Protein AF-A0A0S8GTA5-F1 (afdb_monomer_lite)

Secondary structure (DSSP, 8-state):
----EEEEEEE-SS-TT-EEEEEEE--TT-SS----GGGGGGG-SPPP-----------

Sequence (59 aa):
MGRIITNVRITNLLDRESVLTCDALVDTSAAFMVLPQAWKDRLGKIISVREIDCEIATQ

Foldseek 3Di:
DDWDWDWDWDAQPVHRVLIDIDIDTDDPPDPDDDDDPVCCVSNPDDDDPDDDDDDDDDD

pLDDT: mean 89.38, std 8.29, range [52.47, 98.06]

Radius of gyration: 13.5 Å; chains: 1; bounding box: 25×29×37 Å

Structure (mmCIF, N/CA/C/O backbone):
data_AF-A0A0S8GTA5-F1
#
_entry.id   AF-A0A0S8GTA5-F1
#
loop_
_atom_site.group_PDB
_atom_site.id
_atom_site.type_symbol
_atom_site.label_atom_id
_atom_site.label_alt_id
_atom_site.label_comp_id
_atom_site.label_asym_id
_atom_site.label_entity_id
_atom_site.label_seq_id
_atom_site.pdbx_PDB_ins_code
_atom_site.Cartn_x
_atom_site.Cartn_y
_atom_site.Cartn_z
_atom_site.occupancy
_atom_site.B_iso_or_equiv
_atom_site.auth_seq_id
_atom_site.auth_comp_id
_atom_site.auth_asym_id
_atom_site.auth_atom_id
_atom_site.pdbx_PDB_model_num
ATOM 1 N N . MET A 1 1 ? 8.848 -13.198 -18.599 1.00 56.31 1 MET A N 1
ATOM 2 C CA . MET A 1 1 ? 9.550 -12.459 -17.526 1.00 56.31 1 MET A CA 1
ATOM 3 C C . MET A 1 1 ? 8.894 -12.799 -16.198 1.00 56.31 1 MET A C 1
ATOM 5 O O . MET A 1 1 ? 7.669 -12.826 -16.151 1.00 56.31 1 MET A O 1
ATOM 9 N N . GLY A 1 2 ? 9.675 -13.126 -15.166 1.00 83.69 2 GLY A N 1
ATOM 10 C CA . GLY A 1 2 ? 9.141 -13.447 -13.838 1.00 83.69 2 GLY A CA 1
ATOM 11 C C . GLY A 1 2 ? 8.615 -12.199 -13.129 1.00 83.69 2 GLY A C 1
ATOM 12 O O . GLY A 1 2 ? 9.161 -11.115 -13.311 1.00 83.69 2 GLY A O 1
ATOM 13 N N . ARG A 1 3 ? 7.548 -12.349 -12.341 1.00 90.88 3 ARG A N 1
ATOM 14 C CA . ARG A 1 3 ? 7.052 -11.317 -11.423 1.00 90.88 3 ARG A CA 1
ATOM 15 C C . ARG A 1 3 ? 7.320 -11.799 -10.006 1.00 90.88 3 ARG A C 1
ATOM 17 O O . ARG A 1 3 ? 7.008 -12.948 -9.700 1.00 90.88 3 ARG A O 1
ATOM 24 N N . ILE A 1 4 ? 7.887 -10.943 -9.165 1.00 95.69 4 ILE A N 1
ATOM 25 C CA . ILE A 1 4 ? 8.023 -11.232 -7.738 1.00 95.69 4 ILE A CA 1
ATOM 26 C C . ILE A 1 4 ? 6.771 -10.691 -7.061 1.00 95.69 4 ILE A C 1
ATOM 28 O O . ILE A 1 4 ? 6.513 -9.490 -7.090 1.00 95.69 4 ILE A O 1
ATOM 32 N N . ILE A 1 5 ? 5.984 -11.592 -6.489 1.00 96.88 5 ILE A N 1
ATOM 33 C CA . ILE A 1 5 ? 4.763 -11.268 -5.759 1.00 96.88 5 ILE A CA 1
ATOM 34 C C . ILE A 1 5 ? 4.970 -11.710 -4.316 1.00 96.88 5 ILE A C 1
ATOM 36 O O . ILE A 1 5 ? 5.485 -12.801 -4.073 1.00 96.88 5 ILE A O 1
ATOM 40 N N . THR A 1 6 ? 4.589 -10.863 -3.368 1.00 97.38 6 THR A N 1
ATOM 41 C CA . THR A 1 6 ? 4.678 -11.164 -1.939 1.00 97.38 6 THR A CA 1
ATOM 42 C C . THR A 1 6 ? 3.369 -10.837 -1.240 1.00 97.38 6 THR A C 1
ATOM 44 O O . THR A 1 6 ? 2.702 -9.858 -1.581 1.00 97.38 6 THR A O 1
ATOM 47 N N . ASN A 1 7 ? 2.997 -11.657 -0.261 1.00 98.06 7 ASN A N 1
ATOM 48 C CA . ASN A 1 7 ? 1.837 -11.385 0.570 1.00 98.06 7 ASN A CA 1
ATOM 49 C C . ASN A 1 7 ? 2.199 -10.315 1.604 1.00 98.06 7 ASN A C 1
ATOM 51 O O . ASN A 1 7 ? 3.162 -10.467 2.359 1.00 98.06 7 ASN A O 1
ATOM 55 N N . VAL A 1 8 ? 1.436 -9.225 1.633 1.00 97.25 8 VAL A N 1
ATOM 56 C CA . VAL A 1 8 ? 1.645 -8.113 2.562 1.00 97.25 8 VAL A CA 1
ATOM 57 C C . VAL A 1 8 ? 0.421 -7.902 3.437 1.00 97.25 8 VAL A C 1
ATOM 59 O O . VAL A 1 8 ? -0.719 -8.082 3.006 1.00 97.25 8 VAL A O 1
ATOM 62 N N . ARG A 1 9 ? 0.671 -7.469 4.673 1.00 96.69 9 ARG A N 1
ATOM 63 C CA . ARG A 1 9 ? -0.349 -6.996 5.607 1.00 96.69 9 ARG A CA 1
ATOM 64 C C . ARG A 1 9 ? -0.131 -5.507 5.847 1.00 96.69 9 ARG A C 1
ATOM 66 O O . ARG A 1 9 ? 0.917 -5.110 6.347 1.00 96.69 9 ARG A O 1
ATOM 73 N N . ILE A 1 10 ? -1.124 -4.704 5.491 1.00 95.19 10 ILE A N 1
ATOM 74 C CA . ILE A 1 10 ? -1.135 -3.248 5.621 1.00 95.19 10 ILE A CA 1
ATOM 75 C C . ILE A 1 10 ? -2.125 -2.892 6.728 1.00 95.19 10 ILE A C 1
ATOM 77 O O . ILE A 1 10 ? -3.265 -3.353 6.713 1.00 95.19 10 ILE A O 1
ATOM 81 N N . THR A 1 11 ? -1.694 -2.067 7.678 1.00 94.44 11 THR A N 1
ATOM 82 C CA . THR A 1 11 ? -2.525 -1.623 8.802 1.00 94.44 11 THR A CA 1
ATOM 83 C C . THR A 1 11 ? -2.493 -0.106 8.887 1.00 94.44 11 THR A C 1
ATOM 85 O O . THR A 1 11 ? -1.426 0.498 8.760 1.00 94.44 11 THR A O 1
ATOM 88 N N . ASN A 1 12 ? -3.645 0.516 9.131 1.00 91.88 12 ASN A N 1
ATOM 89 C CA . ASN A 1 12 ? -3.694 1.946 9.402 1.00 91.88 12 ASN A CA 1
ATOM 90 C C . ASN A 1 12 ? -3.102 2.239 10.795 1.00 91.88 12 ASN A C 1
ATOM 92 O O . ASN A 1 12 ? -3.476 1.637 11.800 1.00 91.88 12 ASN A O 1
ATOM 96 N N . LEU A 1 13 ? -2.156 3.179 10.860 1.00 89.25 13 LEU A N 1
ATOM 97 C CA . LEU A 1 13 ? -1.484 3.556 12.105 1.00 89.25 13 LEU A CA 1
ATOM 98 C C . LEU A 1 13 ? -2.453 4.134 13.151 1.00 89.25 13 LEU A C 1
ATOM 100 O 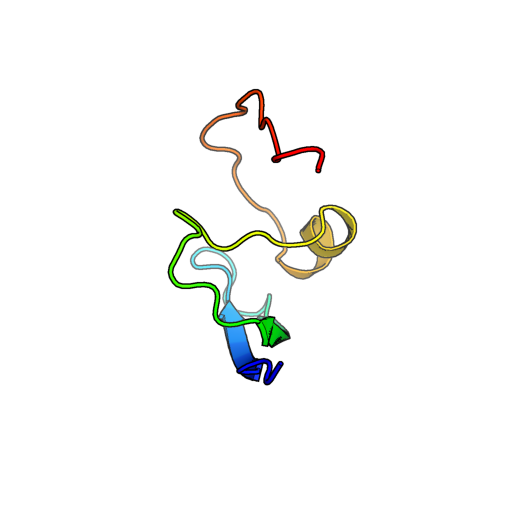O . LEU A 1 13 ? -2.249 3.923 14.347 1.00 89.25 13 LEU A O 1
ATOM 104 N N . LEU A 1 14 ? -3.479 4.861 12.699 1.00 89.94 14 LEU A N 1
ATOM 105 C CA . LEU A 1 14 ? -4.463 5.547 13.544 1.00 89.94 14 LEU A CA 1
ATOM 106 C C . LEU A 1 14 ? -5.716 4.700 13.814 1.00 89.94 14 LEU A C 1
ATOM 108 O O . LEU A 1 14 ? -6.492 5.039 14.702 1.00 89.94 14 LEU A O 1
ATOM 112 N N . ASP A 1 15 ? -5.897 3.607 13.074 1.00 90.50 15 ASP A N 1
ATOM 113 C CA . ASP A 1 15 ? -7.000 2.659 13.228 1.00 90.50 15 ASP A CA 1
ATOM 114 C C . ASP A 1 15 ? -6.495 1.231 12.978 1.00 90.50 15 ASP A C 1
ATOM 116 O O . ASP A 1 15 ? -6.473 0.737 11.851 1.00 90.50 15 ASP A O 1
ATOM 120 N N . ARG A 1 16 ? -6.035 0.566 14.041 1.00 88.94 16 ARG A N 1
ATOM 121 C CA . ARG A 1 16 ? -5.357 -0.735 13.930 1.00 88.94 16 ARG A CA 1
ATOM 122 C C . ARG A 1 16 ? -6.278 -1.902 13.577 1.00 88.94 16 ARG A C 1
ATOM 124 O O . ARG A 1 16 ? -5.764 -2.953 13.196 1.00 88.94 16 ARG A O 1
ATOM 131 N N . GLU A 1 17 ? -7.592 -1.715 13.679 1.00 91.12 17 GLU A N 1
ATOM 132 C CA . GLU A 1 17 ? -8.586 -2.710 13.263 1.00 91.12 17 GLU A CA 1
ATOM 133 C C . GLU A 1 17 ? -8.763 -2.716 11.737 1.00 91.12 17 GLU A C 1
ATOM 135 O O . GLU A 1 17 ? -9.086 -3.746 11.143 1.00 91.12 17 GLU A O 1
ATOM 140 N N . SER A 1 18 ? -8.461 -1.590 11.079 1.00 92.38 18 SER A N 1
ATOM 141 C CA . SER A 1 18 ? -8.411 -1.488 9.622 1.00 92.38 18 SER A CA 1
ATOM 142 C C . SER A 1 18 ? -7.161 -2.183 9.073 1.00 92.38 18 SER A C 1
ATOM 144 O O . SER A 1 18 ? -6.070 -1.607 8.982 1.00 92.38 18 SER A O 1
ATOM 146 N N . VAL A 1 19 ? -7.336 -3.454 8.706 1.00 94.06 19 VAL A N 1
ATOM 147 C CA . VAL A 1 19 ? -6.290 -4.340 8.186 1.00 94.06 19 VAL A CA 1
ATOM 148 C C . VAL A 1 19 ? -6.630 -4.780 6.765 1.00 94.06 19 VAL A C 1
ATOM 150 O O . VAL A 1 19 ? -7.703 -5.321 6.499 1.00 94.06 19 VAL A O 1
ATOM 153 N N . LEU A 1 20 ? -5.669 -4.624 5.856 1.00 94.50 20 LEU A N 1
ATOM 154 C CA . LEU A 1 20 ? -5.750 -5.100 4.483 1.00 94.50 20 LEU A CA 1
ATOM 155 C C . LEU A 1 20 ? -4.616 -6.086 4.201 1.00 94.50 20 LEU A C 1
ATOM 157 O O . LEU A 1 20 ? -3.440 -5.750 4.323 1.00 94.50 20 LEU A O 1
ATOM 161 N N . THR A 1 21 ? -4.977 -7.299 3.792 1.00 96.44 21 THR A N 1
ATOM 162 C CA . THR A 1 21 ? -4.031 -8.298 3.289 1.00 96.44 21 THR A CA 1
ATOM 163 C C . THR A 1 21 ? -4.212 -8.444 1.787 1.00 96.44 21 THR A C 1
ATOM 165 O O . THR A 1 21 ? -5.341 -8.579 1.306 1.00 96.44 21 THR A O 1
ATOM 168 N N . CYS A 1 22 ? -3.111 -8.403 1.044 1.00 96.50 22 CYS A N 1
ATOM 169 C CA . CYS A 1 22 ? -3.118 -8.597 -0.400 1.00 96.50 22 CYS A CA 1
ATOM 170 C C . CYS A 1 22 ? -1.772 -9.112 -0.903 1.00 96.50 22 CYS A C 1
ATOM 172 O O . CYS A 1 22 ? -0.742 -8.964 -0.247 1.00 96.50 22 CYS A O 1
ATOM 174 N N . ASP A 1 23 ? -1.791 -9.654 -2.112 1.00 97.31 23 ASP A N 1
ATOM 175 C CA . ASP A 1 23 ? -0.578 -9.948 -2.858 1.00 97.31 23 ASP A CA 1
ATOM 176 C C . ASP A 1 23 ? -0.117 -8.680 -3.583 1.00 97.31 23 ASP A C 1
ATOM 178 O O . ASP A 1 23 ? -0.873 -8.073 -4.345 1.00 97.31 23 ASP A O 1
ATOM 182 N N . ALA A 1 24 ? 1.118 -8.261 -3.317 1.00 96.69 24 ALA A N 1
ATOM 183 C CA . ALA A 1 24 ? 1.726 -7.068 -3.886 1.00 96.69 24 ALA A CA 1
ATOM 184 C C . ALA A 1 24 ? 2.868 -7.438 -4.836 1.00 96.69 24 ALA A C 1
ATOM 186 O O . ALA A 1 24 ? 3.670 -8.333 -4.556 1.00 96.69 24 ALA A O 1
ATOM 187 N N . LEU A 1 25 ? 2.953 -6.721 -5.957 1.00 96.12 25 LEU A N 1
ATOM 188 C CA . LEU A 1 25 ? 4.089 -6.792 -6.871 1.00 96.12 25 LEU A CA 1
ATOM 189 C C . LEU A 1 25 ? 5.290 -6.076 -6.243 1.00 96.12 25 LEU A C 1
ATOM 191 O O . LEU A 1 25 ? 5.170 -4.932 -5.808 1.00 96.12 25 LEU A O 1
ATOM 195 N N . VAL A 1 26 ? 6.450 -6.729 -6.235 1.00 95.19 26 VAL A N 1
ATOM 196 C CA . VAL A 1 26 ? 7.713 -6.080 -5.873 1.00 95.19 26 VAL A CA 1
ATOM 197 C C . VAL A 1 26 ? 8.250 -5.350 -7.101 1.00 95.19 26 VAL A C 1
ATOM 199 O O . VAL A 1 26 ? 8.728 -5.983 -8.043 1.00 95.19 26 VAL A O 1
ATOM 202 N N . ASP A 1 27 ? 8.165 -4.022 -7.076 1.00 92.62 27 ASP A N 1
ATOM 203 C CA . ASP A 1 27 ? 8.703 -3.131 -8.103 1.00 92.62 27 ASP A CA 1
ATOM 204 C C . ASP A 1 27 ? 9.815 -2.262 -7.506 1.00 92.62 27 ASP A C 1
ATOM 206 O O . ASP A 1 27 ? 9.562 -1.324 -6.753 1.00 92.62 27 ASP A O 1
ATOM 210 N N . THR A 1 28 ? 11.067 -2.583 -7.837 1.00 91.50 28 THR A N 1
ATOM 211 C CA . THR A 1 28 ? 12.246 -1.851 -7.347 1.00 91.50 28 THR A CA 1
ATOM 212 C C . THR A 1 28 ? 12.400 -0.463 -7.966 1.00 91.50 28 THR A C 1
ATOM 214 O O . THR A 1 28 ? 13.234 0.309 -7.505 1.00 91.50 28 THR A O 1
ATOM 217 N N . SER A 1 29 ? 11.651 -0.157 -9.028 1.00 89.19 29 SER A N 1
ATOM 218 C CA . SER A 1 29 ? 11.671 1.146 -9.697 1.00 89.19 29 SER A CA 1
ATOM 219 C C . SER A 1 29 ? 10.581 2.102 -9.198 1.00 89.19 29 SER A C 1
ATOM 221 O O . SER A 1 29 ? 10.626 3.292 -9.506 1.00 89.19 29 SER A O 1
ATOM 223 N N . ALA A 1 30 ? 9.635 1.617 -8.387 1.00 89.31 30 ALA A N 1
ATOM 224 C CA . ALA A 1 30 ? 8.590 2.435 -7.787 1.00 89.31 30 ALA A CA 1
ATOM 225 C C . ALA A 1 30 ? 9.100 3.182 -6.540 1.00 89.31 30 ALA A C 1
ATOM 227 O O . ALA A 1 30 ? 9.685 2.591 -5.634 1.00 89.31 30 ALA A O 1
ATOM 228 N N . ALA A 1 31 ? 8.825 4.487 -6.458 1.00 87.75 31 ALA A N 1
ATOM 229 C CA . ALA A 1 31 ? 9.194 5.306 -5.297 1.00 87.75 31 ALA A CA 1
ATOM 230 C C . ALA A 1 31 ? 8.299 5.058 -4.067 1.00 87.75 31 ALA A C 1
ATOM 232 O O . ALA A 1 31 ? 8.727 5.267 -2.933 1.00 87.75 31 ALA A O 1
ATOM 233 N N . PHE A 1 32 ? 7.054 4.626 -4.287 1.00 89.88 32 PHE A N 1
ATOM 234 C CA . PHE A 1 32 ? 6.052 4.432 -3.241 1.00 89.88 32 PHE A CA 1
ATOM 235 C C . PHE A 1 32 ? 5.204 3.189 -3.505 1.00 89.88 32 PHE A C 1
ATOM 237 O O . PHE A 1 32 ? 5.068 2.735 -4.641 1.00 89.88 32 PHE A O 1
ATOM 244 N N . MET A 1 33 ? 4.570 2.679 -2.447 1.00 91.44 33 MET A N 1
ATOM 245 C CA . MET A 1 33 ? 3.494 1.703 -2.584 1.00 91.44 33 MET A CA 1
ATOM 246 C C . MET A 1 33 ? 2.262 2.385 -3.184 1.00 91.44 33 MET A C 1
ATOM 248 O O . MET A 1 33 ? 1.738 3.34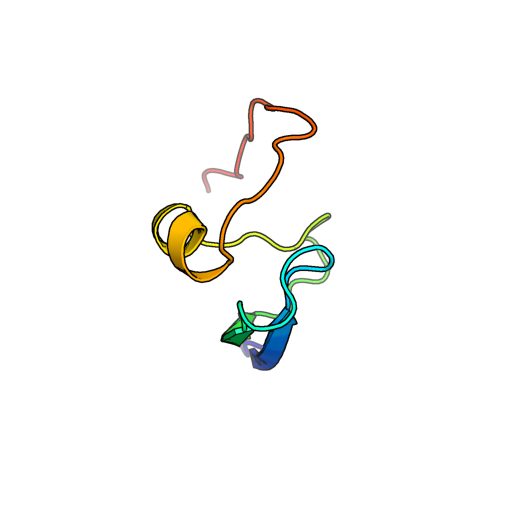3 -2.617 1.00 91.44 33 MET A O 1
ATOM 252 N N . VAL A 1 34 ? 1.785 1.861 -4.310 1.00 91.69 34 VAL A N 1
ATOM 253 C CA . VAL A 1 34 ? 0.558 2.319 -4.965 1.00 91.69 34 VAL A CA 1
ATOM 254 C C . VAL A 1 34 ? -0.558 1.332 -4.649 1.00 91.69 34 VAL A C 1
ATOM 256 O O . VAL A 1 34 ? -0.419 0.132 -4.886 1.00 91.69 34 VAL A O 1
ATOM 259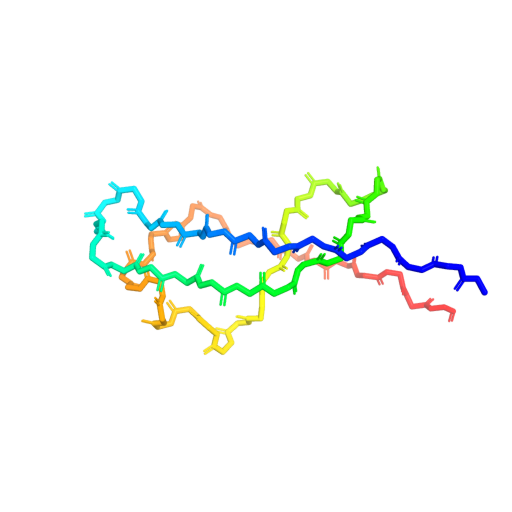 N N . LEU A 1 35 ? -1.666 1.834 -4.105 1.00 92.94 35 LEU A N 1
ATOM 260 C CA . LEU A 1 35 ? -2.850 1.038 -3.784 1.00 92.94 35 LEU A CA 1
ATOM 261 C C . LEU A 1 35 ? -4.042 1.502 -4.630 1.00 92.94 35 LEU A C 1
ATOM 263 O O . LEU A 1 35 ? -4.156 2.696 -4.911 1.00 92.94 35 LEU A O 1
ATOM 267 N N . PRO A 1 36 ? -4.960 0.597 -5.013 1.00 91.69 36 PRO A N 1
ATOM 268 C CA . PRO A 1 36 ? -6.183 0.984 -5.704 1.00 91.69 36 PRO A CA 1
ATOM 269 C C . PRO A 1 36 ? -7.008 1.976 -4.879 1.00 91.69 36 PRO A C 1
ATOM 271 O O . PRO A 1 36 ? -7.311 1.718 -3.714 1.00 91.69 36 PRO A O 1
ATOM 274 N N . GLN A 1 37 ? -7.464 3.062 -5.507 1.00 89.50 37 GLN A N 1
ATOM 275 C CA . GLN A 1 37 ? -8.309 4.065 -4.848 1.00 89.50 37 GLN A CA 1
ATOM 276 C C . GLN A 1 37 ? -9.584 3.452 -4.241 1.00 89.50 37 GLN A C 1
ATOM 278 O O . GLN A 1 37 ? -10.020 3.857 -3.167 1.00 89.50 37 GLN A O 1
ATOM 283 N N . ALA A 1 38 ? -10.144 2.423 -4.885 1.00 92.62 38 ALA A N 1
ATOM 284 C CA . ALA A 1 38 ? -11.312 1.686 -4.396 1.00 92.62 38 ALA A CA 1
ATOM 285 C C . ALA A 1 38 ? -11.080 0.971 -3.049 1.00 92.62 38 ALA A C 1
ATOM 287 O O . ALA A 1 38 ? -12.031 0.517 -2.420 1.00 92.62 38 ALA A O 1
ATOM 288 N N . TRP A 1 39 ? -9.830 0.831 -2.597 1.00 93.00 39 TRP A N 1
ATOM 289 C CA . TRP A 1 39 ? -9.504 0.225 -1.304 1.00 93.00 39 TRP A CA 1
ATOM 290 C C . TRP A 1 39 ? -9.389 1.242 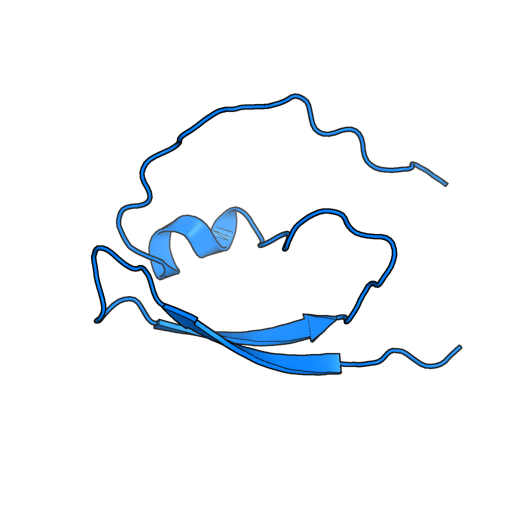-0.173 1.00 93.00 39 TRP A C 1
ATOM 292 O O . TRP A 1 39 ? -9.171 0.836 0.966 1.00 93.00 39 TRP A O 1
ATOM 302 N N . LYS A 1 40 ? -9.559 2.539 -0.451 1.00 89.38 40 LYS A N 1
ATOM 303 C CA . LYS A 1 40 ? -9.432 3.601 0.552 1.00 89.38 40 LYS A CA 1
ATOM 304 C C . LYS A 1 40 ? -10.313 3.344 1.778 1.00 89.38 40 LYS A C 1
ATOM 306 O O . LYS A 1 40 ? -9.810 3.404 2.893 1.00 89.38 40 LYS A O 1
ATOM 311 N N . ASP A 1 41 ? -11.565 2.939 1.569 1.00 89.75 41 ASP A N 1
ATOM 312 C CA . ASP A 1 41 ? -12.510 2.657 2.660 1.00 89.75 41 ASP A CA 1
ATOM 313 C C . ASP A 1 41 ? -12.123 1.415 3.483 1.00 89.75 41 ASP A C 1
ATOM 315 O O . ASP A 1 41 ? -12.433 1.330 4.669 1.00 89.75 41 ASP A O 1
ATOM 319 N N . ARG A 1 42 ? -11.387 0.464 2.889 1.00 91.06 42 ARG A N 1
ATOM 320 C CA . ARG A 1 42 ? -10.899 -0.750 3.576 1.00 91.06 42 ARG A CA 1
ATOM 321 C C . ARG A 1 42 ? -9.748 -0.464 4.541 1.00 91.06 42 ARG A C 1
ATOM 323 O O . ARG A 1 42 ? -9.427 -1.307 5.370 1.00 91.06 42 A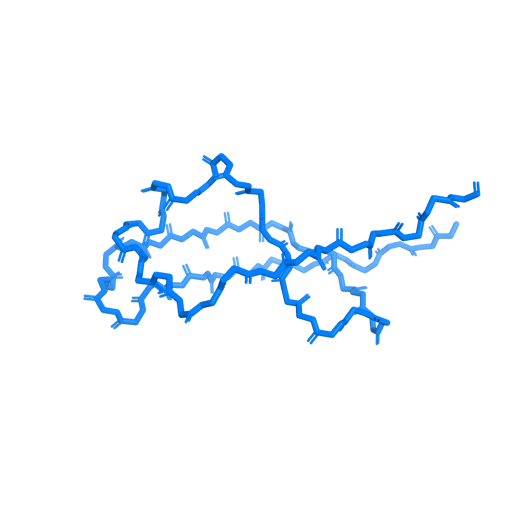RG A O 1
ATOM 330 N N . LEU A 1 43 ? -9.108 0.693 4.403 1.00 90.69 43 LEU A N 1
ATOM 331 C CA . LEU A 1 43 ? -8.030 1.167 5.271 1.00 90.69 43 LEU A CA 1
ATOM 332 C C . LEU A 1 43 ? -8.549 2.146 6.338 1.00 90.69 43 LEU A C 1
ATOM 334 O O . LEU A 1 43 ? -7.754 2.781 7.033 1.00 90.69 43 LEU A O 1
ATOM 338 N N . GLY A 1 44 ? -9.872 2.280 6.461 1.00 89.12 44 GLY A N 1
ATOM 339 C CA . GLY A 1 44 ? -10.512 3.197 7.390 1.00 89.12 44 GLY A CA 1
ATOM 340 C C . GLY A 1 44 ? -10.304 4.659 6.998 1.00 89.12 44 GLY A C 1
ATOM 341 O O . GLY A 1 44 ? -10.103 5.016 5.835 1.00 89.12 44 GLY A O 1
ATOM 342 N N . LYS A 1 45 ? -10.359 5.552 7.989 1.00 87.88 45 LYS A N 1
ATOM 343 C CA . LYS A 1 45 ? -10.200 6.989 7.746 1.00 87.88 45 LYS A CA 1
ATOM 344 C C . LYS A 1 45 ? -8.726 7.330 7.509 1.00 87.88 45 LYS A C 1
ATOM 346 O O . LYS A 1 45 ? -7.938 7.408 8.450 1.00 87.88 45 LYS A O 1
ATOM 351 N N . ILE A 1 46 ? -8.363 7.575 6.252 1.00 86.12 46 ILE A N 1
ATOM 352 C CA . ILE A 1 46 ? -7.027 8.051 5.868 1.00 86.12 46 ILE A CA 1
ATOM 353 C C . ILE A 1 46 ? -7.016 9.582 5.819 1.00 86.12 46 ILE A C 1
ATOM 355 O O . ILE A 1 46 ? -7.857 10.198 5.161 1.00 86.12 46 ILE A O 1
ATOM 359 N N . ILE A 1 47 ? -6.040 10.200 6.484 1.00 85.56 47 ILE A N 1
ATOM 360 C CA . ILE A 1 47 ? -5.783 11.640 6.375 1.00 85.56 47 ILE A CA 1
ATOM 361 C C . ILE A 1 47 ? -4.953 11.876 5.111 1.00 85.56 47 ILE A C 1
ATOM 363 O O . ILE A 1 47 ? -3.850 11.346 4.986 1.00 85.56 47 ILE A O 1
ATOM 367 N N . SER A 1 48 ? -5.482 12.661 4.168 1.00 87.00 48 SER A N 1
ATOM 368 C CA . SER A 1 48 ? -4.706 13.078 2.998 1.00 87.00 48 SER A CA 1
ATOM 369 C C . SER A 1 48 ? -3.633 14.070 3.434 1.00 87.00 48 SER A C 1
ATOM 371 O O . SER A 1 48 ? -3.949 15.099 4.029 1.00 87.00 48 SER A O 1
ATOM 373 N N . VAL A 1 49 ? -2.369 13.749 3.157 1.00 87.56 49 VAL A N 1
ATOM 374 C CA . VAL A 1 49 ? -1.234 14.639 3.451 1.00 87.56 49 VAL A CA 1
ATOM 375 C C . VAL A 1 49 ? -1.011 15.615 2.298 1.00 87.56 49 VAL A C 1
ATOM 377 O O . VAL A 1 49 ? -0.727 16.790 2.519 1.00 87.56 49 VAL A O 1
ATOM 380 N N . ARG A 1 50 ? -1.127 15.124 1.060 1.00 89.38 50 ARG A N 1
ATOM 381 C CA . ARG A 1 50 ? -0.940 15.890 -0.169 1.00 89.38 50 ARG A CA 1
ATOM 382 C C . ARG A 1 50 ? -1.615 15.163 -1.328 1.00 89.38 50 ARG A C 1
ATOM 384 O O . ARG A 1 50 ? -1.535 13.941 -1.410 1.00 89.38 50 ARG A O 1
ATOM 391 N N . GLU A 1 51 ? -2.217 15.927 -2.225 1.00 89.81 51 GLU A N 1
ATOM 392 C CA . GLU A 1 51 ? -2.605 15.469 -3.557 1.00 89.81 51 GLU A CA 1
ATOM 393 C C . GLU A 1 51 ? -1.535 15.921 -4.555 1.00 89.81 51 GLU A C 1
ATOM 395 O O . GLU A 1 51 ? -1.043 17.050 -4.464 1.00 89.81 51 GLU A O 1
ATOM 400 N N . ILE A 1 52 ? -1.104 15.013 -5.429 1.00 88.38 52 ILE A N 1
ATOM 401 C CA . ILE A 1 52 ? -0.093 15.277 -6.455 1.00 88.38 52 ILE A CA 1
ATOM 402 C C . ILE A 1 52 ? -0.617 14.805 -7.805 1.00 88.38 52 ILE A C 1
ATOM 404 O O . ILE A 1 52 ? -1.284 13.771 -7.873 1.00 88.38 52 ILE A O 1
ATOM 408 N N . ASP A 1 53 ? -0.246 15.518 -8.863 1.00 89.25 53 ASP A N 1
ATOM 409 C CA . ASP A 1 53 ? -0.420 15.027 -10.224 1.00 89.25 53 ASP A CA 1
ATOM 410 C C . ASP A 1 53 ? 0.551 13.860 -10.433 1.00 89.25 53 ASP A C 1
ATOM 412 O O . ASP A 1 53 ? 1.775 14.016 -10.391 1.00 89.25 53 ASP A O 1
ATOM 416 N N . CYS A 1 54 ? -0.007 12.657 -10.548 1.00 82.62 54 CYS A N 1
ATOM 417 C CA . CYS A 1 54 ? 0.754 11.431 -10.727 1.00 82.62 54 CYS A CA 1
ATOM 418 C C . CYS A 1 54 ? 0.769 11.064 -12.208 1.00 82.62 54 CYS A C 1
ATOM 420 O O . CYS A 1 54 ? -0.224 10.578 -12.745 1.00 82.62 54 CYS A O 1
ATOM 422 N N . GLU A 1 55 ? 1.918 11.269 -12.841 1.00 82.88 55 GLU A N 1
ATOM 423 C CA . GLU A 1 55 ? 2.171 10.798 -14.196 1.00 82.88 55 GLU A CA 1
ATOM 424 C C . GLU A 1 55 ? 2.723 9.375 -14.139 1.00 82.88 55 GLU A C 1
ATOM 426 O O . GLU A 1 55 ? 3.745 9.102 -13.501 1.00 82.88 55 GLU A O 1
ATOM 431 N N . ILE A 1 56 ? 2.036 8.459 -14.811 1.00 78.44 56 ILE A N 1
ATOM 432 C CA . ILE A 1 56 ? 2.520 7.099 -15.033 1.00 78.44 56 ILE A CA 1
ATOM 433 C C . ILE A 1 56 ? 3.105 7.013 -16.437 1.00 78.44 56 ILE A C 1
ATOM 435 O O . ILE A 1 56 ? 2.604 7.643 -17.366 1.00 78.44 56 ILE A O 1
ATOM 439 N N . ALA A 1 57 ? 4.161 6.220 -16.611 1.00 79.56 57 ALA A N 1
ATOM 440 C CA . ALA A 1 57 ? 4.716 5.989 -17.937 1.00 79.56 57 ALA A CA 1
ATOM 441 C C . ALA A 1 57 ? 3.654 5.326 -18.834 1.00 79.56 57 ALA A C 1
ATOM 443 O O . ALA A 1 57 ? 3.277 4.171 -18.621 1.00 79.56 57 ALA A O 1
ATOM 444 N N . THR A 1 58 ? 3.169 6.059 -19.834 1.00 70.12 58 THR A N 1
ATOM 445 C CA . THR A 1 58 ? 2.384 5.508 -20.939 1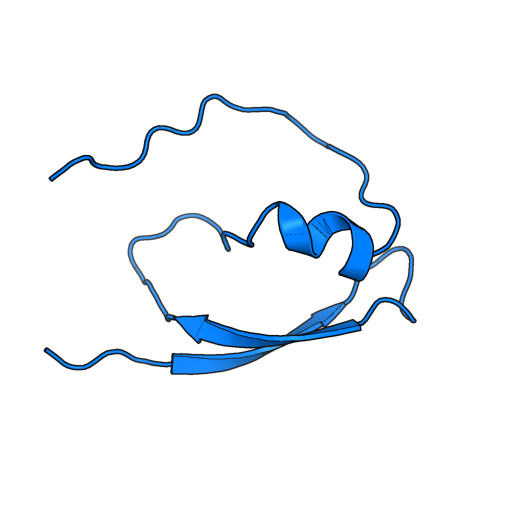.00 70.12 58 THR A CA 1
ATOM 446 C C . THR A 1 58 ? 3.381 4.956 -21.949 1.00 70.12 58 THR A C 1
ATOM 448 O O . THR A 1 58 ? 4.172 5.730 -22.488 1.00 70.12 58 THR A O 1
ATOM 451 N N . GLN A 1 59 ? 3.414 3.631 -22.104 1.00 52.47 59 GLN A N 1
ATOM 452 C CA . GLN A 1 59 ? 4.344 2.929 -22.999 1.00 52.47 59 GLN A CA 1
ATOM 453 C C . GLN A 1 59 ? 4.416 3.528 -24.404 1.00 52.47 59 GLN A C 1
ATOM 455 O O . GLN A 1 59 ? 3.349 3.918 -24.930 1.00 52.47 59 GLN A O 1
#